Protein AF-A0A7C2SST8-F1 (afdb_monomer)

pLDDT: mean 88.31, std 9.46, range [62.16, 98.25]

Foldseek 3Di:
DVVVVVVVVVVVVVVVVPDDPDDDDDPDDDADPPDDDDPPDDHDDFAWPDAAADPVGDTDTDTD

Solvent-accessible surface area (backbone atoms only — not comparable to full-atom values): 4428 Å² total; per-residue (Å²): 116,71,68,63,53,50,52,53,50,52,57,56,54,57,61,69,73,64,73,77,89,76,83,87,77,88,92,74,78,81,86,43,85,82,44,88,60,59,95,88,52,83,60,67,65,90,40,78,76,43,78,46,75,44,98,88,72,45,77,49,75,44,71,92

Structure (mmCIF, N/CA/C/O backbone):
data_AF-A0A7C2SST8-F1
#
_entry.id   AF-A0A7C2SST8-F1
#
loop_
_atom_site.group_PDB
_atom_site.id
_atom_site.type_symbol
_atom_site.label_atom_id
_atom_site.label_alt_id
_atom_site.label_comp_id
_atom_site.label_asym_id
_atom_site.label_entity_id
_atom_site.label_seq_id
_atom_site.pdbx_PDB_ins_code
_atom_site.Cartn_x
_atom_site.Cartn_y
_atom_site.Cartn_z
_atom_site.occupancy
_atom_site.B_iso_or_equiv
_atom_site.auth_seq_id
_atom_site.auth_comp_id
_atom_site.auth_asym_id
_atom_site.auth_atom_id
_atom_site.pdbx_PDB_model_num
ATOM 1 N N . MET A 1 1 ? 43.867 2.174 -39.943 1.00 62.16 1 MET A N 1
ATOM 2 C CA . MET A 1 1 ? 42.450 2.003 -40.329 1.00 62.16 1 MET A CA 1
ATOM 3 C C . MET A 1 1 ? 41.795 0.821 -39.605 1.00 62.16 1 MET A C 1
ATOM 5 O O . MET A 1 1 ? 40.845 1.050 -38.875 1.00 62.16 1 MET A O 1
ATOM 9 N N . ASN A 1 2 ? 42.351 -0.398 -39.661 1.00 77.81 2 ASN A N 1
ATOM 10 C CA . ASN A 1 2 ? 41.723 -1.596 -39.065 1.00 77.81 2 ASN A CA 1
ATOM 11 C C . ASN A 1 2 ? 41.547 -1.564 -37.531 1.00 77.81 2 ASN A C 1
ATOM 13 O O . ASN A 1 2 ? 40.527 -2.020 -37.035 1.00 77.81 2 ASN A O 1
ATOM 17 N N . LYS A 1 3 ? 42.492 -0.997 -36.764 1.00 79.44 3 LYS A N 1
ATOM 18 C CA . LYS A 1 3 ? 42.409 -0.982 -35.285 1.00 79.44 3 LYS A CA 1
ATOM 19 C C . LYS A 1 3 ? 41.270 -0.108 -34.739 1.00 79.44 3 LYS A C 1
ATOM 21 O O . LYS A 1 3 ? 40.621 -0.495 -33.780 1.00 79.44 3 LYS A O 1
ATOM 26 N N . VAL A 1 4 ? 41.006 1.040 -35.366 1.00 86.38 4 VAL A N 1
ATOM 27 C CA . VAL A 1 4 ? 39.933 1.968 -34.952 1.00 86.38 4 VAL A CA 1
ATOM 28 C C . VAL A 1 4 ? 38.557 1.369 -35.242 1.00 86.38 4 VAL A C 1
ATOM 30 O O . VAL A 1 4 ? 37.666 1.439 -34.403 1.00 86.38 4 VAL A O 1
ATOM 33 N N . VAL A 1 5 ? 38.413 0.708 -36.394 1.00 87.94 5 VAL A N 1
ATOM 34 C CA . VAL A 1 5 ? 37.189 -0.016 -36.763 1.00 87.94 5 VAL A CA 1
ATOM 35 C C . VAL A 1 5 ? 36.915 -1.156 -35.780 1.00 87.94 5 VAL A C 1
ATOM 37 O O . VAL A 1 5 ? 35.788 -1.302 -35.324 1.00 87.94 5 VAL A O 1
ATOM 40 N N . ILE A 1 6 ? 37.945 -1.909 -35.383 1.00 87.88 6 ILE A N 1
ATOM 41 C CA . ILE A 1 6 ? 37.810 -2.980 -34.383 1.00 87.88 6 ILE A CA 1
ATOM 42 C C . ILE A 1 6 ? 37.388 -2.421 -33.018 1.00 87.88 6 ILE A C 1
ATOM 44 O O . ILE A 1 6 ? 36.514 -2.996 -32.381 1.00 87.88 6 ILE A O 1
ATOM 48 N N . ILE A 1 7 ? 37.948 -1.287 -32.581 1.00 87.62 7 ILE A N 1
ATOM 49 C CA . ILE A 1 7 ? 37.56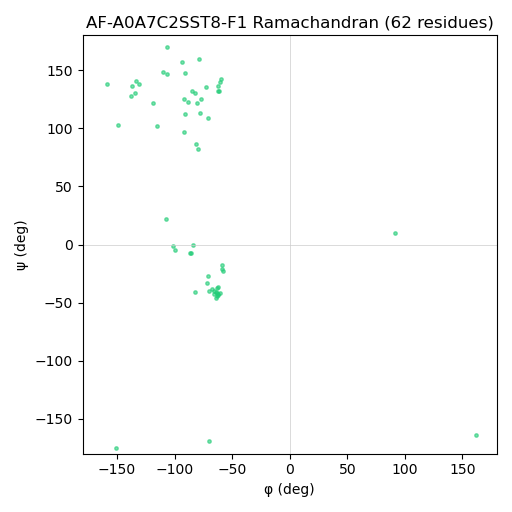2 -0.653 -31.309 1.00 87.62 7 ILE A CA 1
ATOM 50 C C . ILE A 1 7 ? 36.093 -0.215 -31.341 1.00 87.62 7 ILE A C 1
ATOM 52 O O . ILE A 1 7 ? 35.365 -0.490 -30.392 1.00 87.62 7 ILE A O 1
ATOM 56 N N . ILE A 1 8 ? 35.644 0.404 -32.437 1.00 88.88 8 ILE A N 1
ATOM 57 C CA . ILE A 1 8 ? 34.241 0.805 -32.614 1.00 88.88 8 ILE A CA 1
ATOM 58 C C . ILE A 1 8 ? 33.306 -0.406 -32.624 1.00 88.88 8 ILE A C 1
ATOM 60 O O . ILE A 1 8 ? 32.274 -0.379 -31.959 1.00 88.88 8 ILE A O 1
ATOM 64 N N . ILE A 1 9 ? 33.680 -1.483 -33.321 1.00 86.69 9 ILE A N 1
ATOM 65 C CA . ILE A 1 9 ? 32.893 -2.720 -33.350 1.00 86.69 9 ILE A CA 1
ATOM 66 C C . ILE A 1 9 ? 32.824 -3.344 -31.952 1.00 86.69 9 ILE A C 1
ATOM 68 O O . ILE A 1 9 ? 31.733 -3.681 -31.505 1.00 86.69 9 ILE A O 1
ATOM 72 N N . SER A 1 10 ? 33.939 -3.436 -31.222 1.00 81.06 10 SER A N 1
ATOM 73 C CA . SER A 1 10 ? 33.934 -3.951 -29.846 1.00 81.06 10 SER A CA 1
ATOM 74 C C . SER A 1 10 ? 33.059 -3.112 -28.918 1.00 81.06 10 SER A C 1
ATOM 76 O O . SER A 1 10 ? 32.307 -3.670 -28.123 1.00 81.06 10 SER A O 1
ATOM 78 N N . PHE A 1 11 ? 33.109 -1.783 -29.035 1.00 81.00 11 PHE A N 1
ATOM 79 C CA . PHE A 1 11 ? 32.262 -0.895 -28.238 1.00 81.00 11 PHE A CA 1
ATOM 80 C C . PHE A 1 11 ? 30.775 -1.093 -28.554 1.00 81.00 11 PHE A C 1
ATOM 82 O O . PHE A 1 11 ? 29.949 -1.138 -27.645 1.00 81.00 11 PHE A O 1
ATOM 89 N N . LEU A 1 12 ? 30.428 -1.264 -29.831 1.00 79.94 12 LEU A N 1
ATOM 90 C CA . LEU A 1 12 ? 29.054 -1.509 -30.261 1.00 79.94 12 LEU A CA 1
ATOM 91 C C . LEU A 1 12 ? 28.526 -2.862 -29.747 1.00 79.94 12 LEU A C 1
ATOM 93 O O . LEU A 1 12 ? 27.405 -2.937 -29.249 1.00 79.94 12 LEU A O 1
A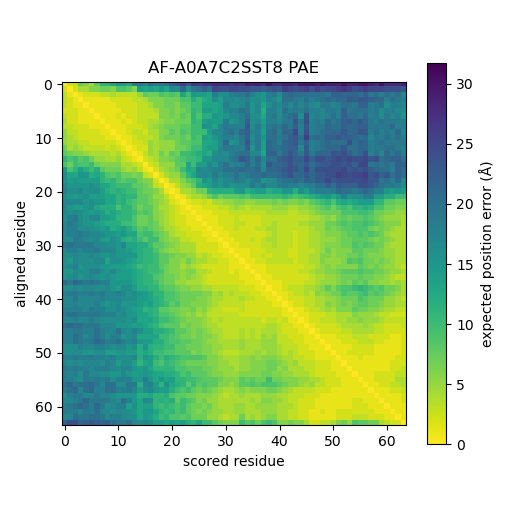TOM 97 N N . VAL A 1 13 ? 29.351 -3.912 -29.811 1.00 79.38 13 VAL A N 1
ATOM 98 C CA . VAL A 1 13 ? 29.000 -5.270 -29.358 1.00 79.38 13 VAL A CA 1
ATOM 99 C C . VAL A 1 13 ? 28.782 -5.320 -27.841 1.00 79.38 13 VAL A C 1
ATOM 101 O O . VAL A 1 13 ? 27.826 -5.948 -27.393 1.00 79.38 13 VAL A O 1
ATOM 104 N N . LEU A 1 14 ? 29.599 -4.610 -27.054 1.00 73.06 14 LEU A N 1
ATOM 105 C CA . LEU A 1 14 ? 29.472 -4.547 -25.589 1.00 73.06 14 LEU A CA 1
ATOM 106 C C . LEU A 1 14 ? 28.147 -3.925 -25.119 1.00 73.06 14 LEU A C 1
ATOM 108 O O . LEU A 1 14 ? 27.576 -4.368 -24.124 1.00 73.06 14 LEU A O 1
ATOM 112 N N . ASN A 1 15 ? 27.641 -2.916 -25.833 1.00 71.38 15 ASN A N 1
ATOM 113 C CA . ASN A 1 15 ? 26.369 -2.271 -25.492 1.00 71.38 15 ASN A CA 1
ATOM 114 C C . ASN A 1 15 ? 25.165 -3.174 -25.801 1.00 71.38 15 ASN A C 1
ATOM 116 O O . ASN A 1 15 ? 24.176 -3.154 -25.073 1.00 71.38 15 ASN A O 1
ATOM 120 N N . LEU A 1 16 ? 25.258 -4.001 -26.847 1.00 67.31 16 LEU A N 1
ATOM 121 C CA . LEU A 1 16 ? 24.171 -4.887 -27.265 1.00 67.31 16 LEU A CA 1
ATOM 122 C C . LEU A 1 16 ? 23.941 -6.049 -26.282 1.00 67.31 16 LEU A C 1
ATOM 124 O O . LEU A 1 16 ? 22.824 -6.544 -26.163 1.00 67.31 16 LEU A O 1
ATOM 128 N N . THR A 1 17 ? 24.981 -6.461 -25.551 1.00 62.97 17 THR A N 1
ATOM 129 C CA . THR A 1 17 ? 24.912 -7.538 -24.549 1.00 62.97 17 THR A CA 1
ATOM 130 C C . THR A 1 17 ? 24.487 -7.071 -23.154 1.00 62.97 17 THR A C 1
ATOM 132 O O . THR A 1 17 ? 24.279 -7.906 -22.282 1.00 62.97 17 THR A O 1
ATOM 135 N N . ALA A 1 18 ? 24.371 -5.759 -22.914 1.00 65.06 18 ALA A N 1
ATOM 136 C CA . ALA A 1 18 ? 24.093 -5.202 -21.585 1.00 65.06 18 ALA A CA 1
ATOM 137 C C . ALA A 1 18 ? 22.594 -5.136 -21.227 1.00 65.06 18 ALA A C 1
ATOM 139 O O . ALA A 1 18 ? 22.243 -4.803 -20.094 1.00 65.06 18 ALA A O 1
ATOM 140 N N . GLN A 1 19 ? 21.701 -5.441 -22.173 1.00 68.19 19 GLN A N 1
ATOM 141 C CA . GLN A 1 19 ? 20.256 -5.374 -21.960 1.00 68.19 19 GLN A CA 1
ATOM 142 C C . GLN A 1 19 ? 19.747 -6.635 -21.240 1.00 68.19 19 GLN A C 1
ATOM 144 O O . GLN A 1 19 ? 19.294 -7.596 -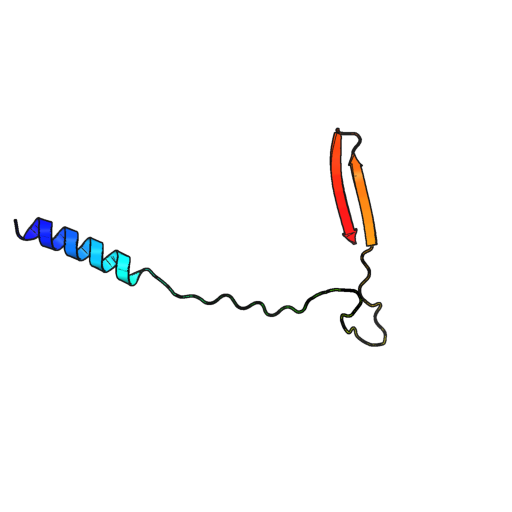21.859 1.00 68.19 19 GLN A O 1
ATOM 149 N N . GLU A 1 20 ? 19.791 -6.618 -19.912 1.00 73.81 20 GLU A N 1
ATOM 150 C CA . GLU A 1 20 ? 19.111 -7.608 -19.074 1.00 73.81 20 GLU A CA 1
ATOM 151 C C . GLU A 1 20 ? 17.590 -7.386 -19.126 1.00 73.81 20 GLU A C 1
ATOM 153 O O . GLU A 1 20 ? 17.061 -6.426 -18.564 1.00 73.81 20 GLU A O 1
ATOM 158 N N . ASN A 1 21 ? 16.860 -8.286 -19.790 1.00 79.62 21 ASN A N 1
ATOM 159 C CA . ASN A 1 21 ? 15.397 -8.265 -19.806 1.00 79.62 21 ASN A CA 1
ATOM 160 C C . ASN A 1 21 ? 14.849 -8.874 -18.505 1.00 79.62 21 ASN A C 1
ATOM 162 O O . ASN A 1 21 ? 14.525 -10.061 -18.441 1.00 79.62 21 ASN A O 1
ATOM 166 N N . ARG A 1 22 ? 14.791 -8.067 -17.442 1.00 85.44 22 ARG A N 1
ATOM 167 C CA . ARG A 1 22 ? 14.199 -8.472 -16.162 1.00 85.44 22 ARG A CA 1
ATOM 168 C C . ARG A 1 22 ? 12.730 -8.087 -16.124 1.00 85.44 22 ARG A C 1
ATOM 170 O O . ARG A 1 22 ?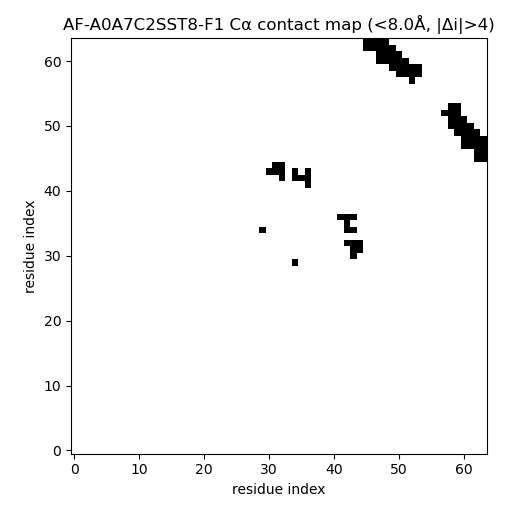 12.377 -6.922 -16.287 1.00 85.44 22 ARG A O 1
ATOM 177 N N . LYS A 1 23 ? 11.876 -9.071 -15.851 1.00 89.50 23 LYS A N 1
ATOM 178 C CA . LYS A 1 23 ? 10.454 -8.839 -15.608 1.00 89.50 23 LYS A CA 1
ATOM 179 C C . LYS A 1 23 ? 10.237 -8.555 -14.126 1.00 89.50 23 LYS A C 1
ATOM 181 O O . LYS A 1 23 ? 10.568 -9.387 -13.286 1.00 89.50 23 LYS A O 1
ATOM 186 N N . ILE A 1 24 ? 9.652 -7.403 -13.822 1.00 92.50 24 ILE A N 1
ATOM 187 C CA . ILE A 1 24 ? 9.101 -7.128 -12.495 1.00 92.50 24 ILE A CA 1
ATOM 188 C C . ILE A 1 24 ? 7.711 -7.761 -12.445 1.00 92.50 24 ILE A C 1
ATOM 190 O O . ILE A 1 24 ? 6.914 -7.597 -13.371 1.00 92.50 24 ILE A O 1
ATOM 194 N N . VAL A 1 25 ? 7.447 -8.523 -11.390 1.00 93.56 25 VAL A N 1
ATOM 195 C CA . VAL A 1 25 ? 6.143 -9.134 -11.133 1.00 93.56 25 VAL A CA 1
ATOM 196 C C . VAL A 1 25 ? 5.637 -8.573 -9.818 1.00 93.56 25 VAL A C 1
ATOM 198 O O . VAL A 1 25 ? 6.309 -8.710 -8.800 1.00 93.56 25 VAL A O 1
ATOM 201 N N . ASP A 1 26 ? 4.471 -7.938 -9.858 1.00 95.75 26 ASP A N 1
ATOM 202 C CA . ASP A 1 26 ? 3.751 -7.567 -8.648 1.00 95.75 26 ASP A CA 1
ATOM 203 C C . ASP A 1 26 ? 3.063 -8.815 -8.084 1.00 95.75 26 ASP A C 1
ATOM 205 O O . ASP A 1 26 ? 2.356 -9.525 -8.803 1.00 95.75 26 ASP A O 1
ATOM 209 N N . LEU A 1 27 ? 3.335 -9.113 -6.816 1.00 96.75 27 LEU A N 1
ATOM 210 C CA . LEU A 1 27 ? 2.783 -10.257 -6.087 1.00 96.75 27 LEU A CA 1
ATOM 211 C C . LEU A 1 27 ? 1.743 -9.808 -5.048 1.00 96.75 27 LEU A C 1
ATOM 213 O O . LEU A 1 27 ? 1.481 -10.524 -4.083 1.00 96.75 27 LEU A O 1
ATOM 217 N N . THR A 1 28 ? 1.172 -8.620 -5.243 1.00 94.06 28 THR A N 1
ATOM 218 C CA . THR A 1 28 ? 0.228 -7.970 -4.330 1.00 94.06 28 THR A CA 1
ATOM 219 C C . THR A 1 28 ? -1.180 -7.953 -4.930 1.00 94.06 28 THR A C 1
ATOM 221 O O . THR A 1 28 ? -1.350 -7.872 -6.146 1.00 94.06 28 THR A O 1
ATOM 224 N N . TYR A 1 29 ? -2.207 -8.021 -4.080 1.00 91.44 29 TYR A N 1
ATOM 225 C CA . TYR A 1 29 ? -3.595 -7.739 -4.464 1.00 91.44 29 TYR A CA 1
ATOM 226 C C . TYR A 1 29 ? -3.945 -6.278 -4.174 1.00 91.44 29 TYR A C 1
ATOM 228 O O . TYR A 1 29 ? -3.340 -5.655 -3.303 1.00 91.44 29 TYR A O 1
ATOM 236 N N . ALA A 1 30 ? -4.958 -5.745 -4.860 1.00 91.38 30 ALA A N 1
ATOM 237 C CA . ALA A 1 30 ? -5.539 -4.463 -4.478 1.00 91.38 30 ALA A CA 1
ATOM 238 C C . ALA A 1 30 ? -6.089 -4.526 -3.041 1.00 91.38 30 ALA A C 1
ATOM 240 O O . ALA A 1 30 ? -6.630 -5.554 -2.615 1.00 91.38 30 ALA A O 1
ATOM 241 N N . PHE A 1 31 ? -5.919 -3.426 -2.310 1.00 89.31 31 PHE A N 1
ATOM 242 C CA . PHE A 1 31 ? -6.348 -3.274 -0.926 1.00 89.31 31 PHE A CA 1
ATOM 243 C C . PHE A 1 31 ? -7.424 -2.191 -0.859 1.00 89.31 31 PHE A C 1
ATOM 245 O O . PHE A 1 31 ? -7.117 -1.006 -0.975 1.00 89.31 31 PHE A O 1
ATOM 252 N N . ASP A 1 32 ? -8.680 -2.614 -0.759 1.00 89.31 32 ASP A N 1
ATOM 253 C CA . ASP A 1 32 ? -9.853 -1.747 -0.713 1.00 89.31 32 ASP A CA 1
ATOM 254 C C . ASP A 1 32 ? -11.002 -2.398 0.081 1.00 89.31 32 ASP A C 1
ATOM 256 O O . ASP A 1 32 ? -10.848 -3.462 0.687 1.00 89.31 32 ASP A O 1
ATOM 260 N N . GLU A 1 33 ? -12.163 -1.741 0.104 1.00 89.62 33 GLU A N 1
ATOM 261 C CA . GLU A 1 33 ? -13.366 -2.180 0.827 1.00 89.62 33 GLU A CA 1
ATOM 262 C C . GLU A 1 33 ? -13.890 -3.570 0.410 1.00 89.62 33 GLU A C 1
ATOM 264 O O . GLU A 1 33 ? -14.638 -4.196 1.159 1.00 89.62 33 GLU A O 1
ATOM 269 N N . ASN A 1 34 ? -13.481 -4.076 -0.757 1.00 91.12 34 ASN A N 1
ATOM 270 C CA . ASN A 1 34 ? -13.859 -5.384 -1.287 1.00 91.12 34 ASN A CA 1
ATOM 271 C C . ASN A 1 34 ? -12.783 -6.457 -1.060 1.00 91.12 34 ASN A C 1
ATOM 273 O O . ASN A 1 34 ? -13.004 -7.625 -1.401 1.00 91.12 34 ASN A O 1
ATOM 277 N N . THR A 1 35 ? -11.616 -6.103 -0.511 1.00 93.56 35 THR A N 1
ATOM 278 C CA . THR A 1 35 ? -10.573 -7.080 -0.190 1.00 93.56 35 THR A CA 1
ATOM 279 C C . THR A 1 35 ? -11.096 -8.066 0.852 1.00 93.56 35 THR A C 1
ATOM 281 O O . THR A 1 35 ? -11.680 -7.689 1.864 1.00 93.56 35 THR A O 1
ATOM 284 N N . ILE A 1 36 ? -10.893 -9.361 0.608 1.00 92.56 36 ILE A N 1
ATOM 285 C CA . ILE A 1 36 ? -11.322 -10.412 1.533 1.00 92.56 36 ILE A CA 1
ATOM 286 C C . ILE A 1 36 ? -10.292 -10.532 2.654 1.00 92.56 36 ILE A C 1
ATOM 288 O O . ILE A 1 36 ? -9.125 -10.840 2.410 1.00 92.56 36 ILE A O 1
ATOM 292 N N . PHE A 1 37 ? -10.753 -10.352 3.888 1.00 92.56 37 PHE A N 1
ATOM 293 C CA . PHE A 1 37 ? -9.959 -10.534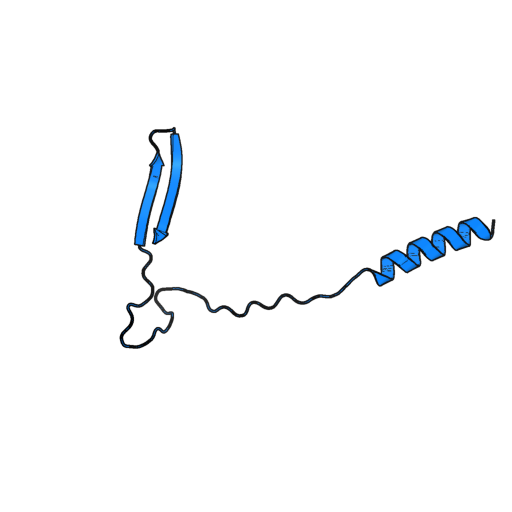 5.099 1.00 92.56 37 PHE A CA 1
ATO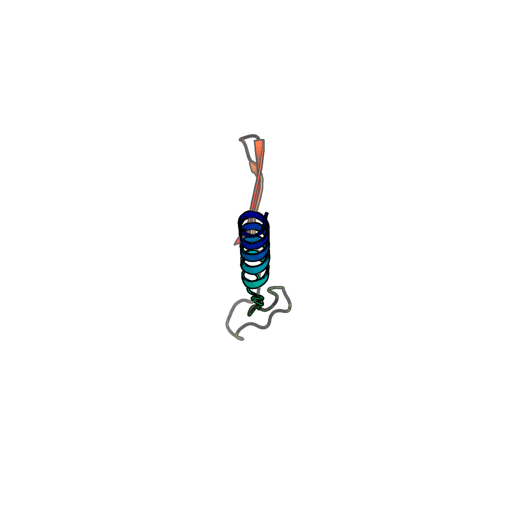M 294 C C . PHE A 1 37 ? -10.354 -11.807 5.832 1.00 92.56 37 PHE A C 1
ATOM 296 O O . PHE A 1 37 ? -11.354 -12.461 5.525 1.00 92.56 37 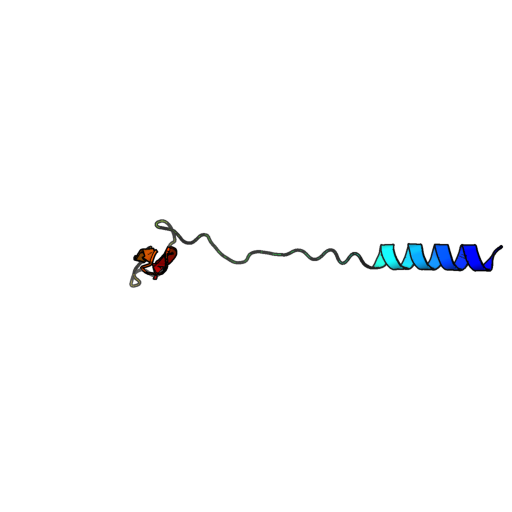PHE A O 1
ATOM 303 N N . TRP A 1 38 ? -9.550 -12.165 6.829 1.00 95.44 38 TRP A N 1
ATOM 304 C CA . TRP A 1 38 ? -9.909 -13.251 7.723 1.00 95.44 38 TRP A CA 1
ATOM 305 C C . TRP A 1 38 ? -11.225 -12.926 8.456 1.00 95.44 38 TRP A C 1
ATOM 307 O O . TRP A 1 38 ? -11.384 -11.786 8.885 1.00 95.44 38 TRP A O 1
ATOM 317 N N . PRO A 1 39 ? -12.152 -13.887 8.661 1.00 94.62 39 PRO A N 1
ATOM 318 C CA . PRO A 1 39 ? -13.502 -13.586 9.157 1.00 94.62 39 PRO A CA 1
ATOM 319 C C . PRO A 1 39 ? -13.574 -12.892 10.523 1.00 94.62 39 PRO A C 1
ATOM 321 O O . PRO A 1 39 ? -14.597 -12.306 10.856 1.00 94.62 39 PRO A O 1
ATOM 324 N N . THR A 1 40 ? -12.520 -12.996 11.334 1.00 96.19 40 THR A N 1
ATOM 325 C CA . THR A 1 40 ? -12.432 -12.353 12.654 1.00 96.19 40 THR A CA 1
ATOM 326 C C . THR A 1 40 ? -11.583 -11.086 12.655 1.00 96.19 40 THR A C 1
ATOM 328 O O . THR A 1 40 ? -11.395 -10.498 13.716 1.00 96.19 40 THR A O 1
ATOM 331 N N . GLN A 1 41 ? -10.997 -10.709 11.519 1.00 93.81 41 GLN A N 1
ATOM 332 C CA . GLN A 1 41 ? -10.215 -9.489 11.402 1.00 93.81 41 GLN A CA 1
ATOM 333 C C . GLN A 1 41 ? -11.128 -8.346 10.973 1.00 93.81 41 GLN A C 1
ATOM 335 O O . GLN A 1 41 ? -12.074 -8.544 10.209 1.00 93.81 41 GLN A O 1
ATOM 340 N N . GLU A 1 42 ? -10.815 -7.141 11.434 1.00 89.12 42 GLU A N 1
ATOM 341 C CA . GLU A 1 42 ? -11.364 -5.957 10.794 1.00 89.12 42 GLU A CA 1
ATOM 342 C C . GLU A 1 42 ? -10.866 -5.902 9.344 1.00 89.12 42 GLU A C 1
ATOM 344 O O . GLU A 1 42 ? -9.705 -6.221 9.049 1.00 89.12 42 GLU A O 1
ATOM 349 N N . GLY A 1 43 ? -11.791 -5.586 8.436 1.00 91.00 43 GLY A N 1
ATOM 350 C CA . GLY A 1 43 ? -11.485 -5.417 7.023 1.00 91.00 43 GLY A CA 1
ATOM 351 C C . GLY A 1 43 ? -10.664 -4.158 6.763 1.00 91.00 43 GLY A C 1
ATOM 352 O O . GLY A 1 43 ? -10.192 -3.497 7.688 1.00 91.00 43 GLY A O 1
ATOM 353 N N . PHE A 1 44 ? -10.521 -3.798 5.491 1.00 90.81 44 PHE A N 1
ATOM 354 C CA . PHE A 1 44 ? -9.867 -2.552 5.126 1.00 90.81 44 PHE A CA 1
ATOM 355 C C . PHE A 1 44 ? -10.636 -1.359 5.694 1.00 90.81 44 PHE A C 1
ATOM 357 O O . PHE A 1 44 ? -11.852 -1.256 5.526 1.00 90.81 44 PHE A O 1
ATOM 364 N N . GLN A 1 45 ? -9.911 -0.443 6.326 1.00 89.12 45 GLN A N 1
ATOM 365 C CA . GLN A 1 45 ? -10.415 0.857 6.735 1.00 89.12 45 GLN A CA 1
ATOM 366 C C . GLN A 1 45 ? -9.373 1.893 6.333 1.00 89.12 45 GLN A C 1
ATOM 368 O O . GLN A 1 45 ? -8.193 1.721 6.619 1.00 89.12 45 GLN A O 1
ATOM 373 N N . LEU A 1 46 ? -9.809 2.956 5.662 1.00 88.94 46 LEU A N 1
ATOM 374 C CA . LEU A 1 46 ? -8.962 4.114 5.417 1.00 88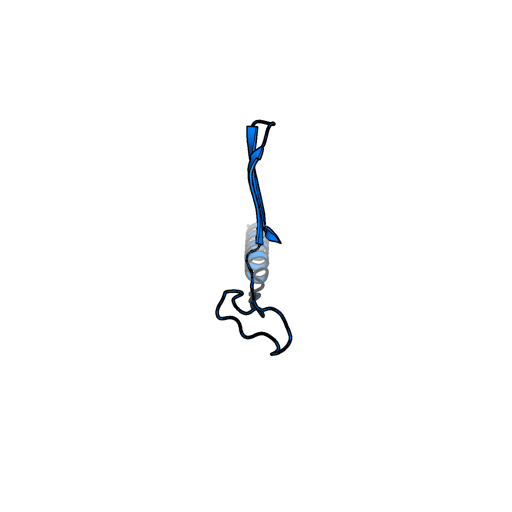.94 46 LEU A CA 1
ATOM 375 C C . LEU A 1 46 ? -9.180 5.099 6.565 1.00 88.94 46 LEU A C 1
ATOM 377 O O . LEU A 1 46 ? -10.158 5.849 6.560 1.00 88.94 46 LEU A O 1
ATOM 381 N N . ILE A 1 47 ? -8.307 5.062 7.568 1.00 92.50 47 ILE A N 1
ATOM 382 C CA . ILE A 1 47 ? -8.434 5.911 8.752 1.00 92.50 47 ILE A CA 1
ATOM 383 C C . ILE A 1 47 ? -7.657 7.194 8.493 1.00 92.50 47 ILE A C 1
ATOM 385 O O . ILE A 1 47 ? -6.443 7.160 8.385 1.00 92.50 47 ILE A O 1
ATOM 389 N N . GLU A 1 48 ? -8.335 8.332 8.360 1.00 95.50 48 GLU A N 1
ATOM 390 C CA . GLU A 1 48 ? -7.662 9.624 8.195 1.00 95.50 48 GLU A CA 1
ATOM 391 C C . GLU A 1 48 ? -7.138 10.141 9.543 1.00 95.50 48 GLU A C 1
ATOM 393 O O . GLU A 1 48 ? -7.922 10.509 10.417 1.00 95.50 48 GLU A O 1
ATOM 398 N N . ASP A 1 49 ? -5.813 10.205 9.700 1.00 96.00 49 ASP A N 1
ATOM 399 C CA . ASP A 1 49 ? -5.174 10.797 10.884 1.00 96.00 49 ASP A CA 1
ATOM 400 C C . ASP A 1 49 ? -5.089 12.325 10.770 1.00 96.00 49 ASP A C 1
ATOM 402 O O . ASP A 1 49 ? -5.271 13.060 11.741 1.00 96.00 49 ASP A O 1
ATOM 406 N N . PHE A 1 50 ? -4.758 12.817 9.574 1.00 97.25 50 PHE A N 1
ATOM 407 C CA . PHE A 1 50 ? -4.687 14.241 9.260 1.00 97.25 50 PHE A CA 1
ATOM 408 C C . PHE A 1 50 ? -4.808 14.435 7.754 1.00 97.25 50 PHE A C 1
ATOM 410 O O . PHE A 1 50 ? -4.138 13.741 6.997 1.00 97.25 50 PHE A O 1
ATOM 417 N N . HIS A 1 51 ? -5.572 15.430 7.313 1.00 97.75 51 HIS A N 1
ATOM 418 C CA . HIS A 1 51 ? -5.642 15.811 5.906 1.00 97.75 51 HIS A CA 1
ATOM 419 C C . HIS A 1 51 ? -5.927 17.310 5.786 1.00 97.75 51 HIS A C 1
ATOM 421 O O . HIS A 1 51 ? -7.045 17.778 6.005 1.00 97.75 51 HIS A O 1
ATOM 427 N N . GLY A 1 52 ? -4.900 18.100 5.474 1.00 97.94 52 GLY A N 1
ATOM 428 C CA . GLY A 1 52 ? -5.069 19.546 5.368 1.00 97.94 52 GLY A CA 1
ATOM 429 C C . GLY A 1 52 ? -3.784 20.357 5.434 1.00 97.94 52 GLY A C 1
ATOM 430 O O . GLY A 1 52 ? -2.681 19.853 5.249 1.00 97.94 52 GLY A O 1
ATOM 431 N N . MET A 1 53 ? -3.931 21.659 5.680 1.00 98.25 53 MET A N 1
ATOM 432 C CA . MET A 1 53 ? -2.801 22.577 5.833 1.00 98.25 53 MET A CA 1
ATOM 433 C C . MET A 1 53 ? -2.288 22.560 7.271 1.00 98.25 53 MET A C 1
ATOM 435 O O . MET A 1 53 ? -3.051 22.692 8.224 1.00 98.25 53 MET A O 1
ATOM 439 N N . THR A 1 54 ? -0.976 22.440 7.422 1.00 97.69 54 THR A N 1
ATOM 440 C CA . THR A 1 54 ? -0.285 22.590 8.703 1.00 97.69 54 THR A CA 1
ATOM 441 C C . THR A 1 54 ? -0.118 24.066 9.057 1.00 97.69 54 THR A C 1
ATOM 443 O O . THR A 1 54 ? -0.085 24.932 8.182 1.00 97.69 54 THR A O 1
ATOM 446 N N . GLU A 1 55 ? 0.104 24.360 10.338 1.00 97.31 55 GLU A N 1
ATOM 447 C CA . GLU A 1 55 ? 0.405 25.721 10.816 1.00 97.31 55 GLU A CA 1
ATOM 448 C C . GLU A 1 55 ? 1.652 26.334 10.158 1.00 97.31 55 GLU A C 1
ATOM 450 O O . GLU A 1 55 ? 1.798 27.551 10.086 1.00 97.31 55 GLU A O 1
ATOM 455 N N . LYS A 1 56 ? 2.554 25.492 9.642 1.00 97.25 56 LYS A N 1
ATOM 456 C CA . LYS A 1 56 ? 3.765 25.917 8.930 1.00 97.25 56 LYS A CA 1
ATOM 457 C C . LYS A 1 56 ? 3.527 26.212 7.442 1.00 97.25 56 LYS A C 1
ATOM 459 O O . LYS A 1 56 ? 4.468 26.586 6.751 1.00 97.25 56 LYS A O 1
ATOM 464 N N . GLY A 1 57 ? 2.293 26.060 6.955 1.00 97.88 57 GLY A N 1
ATOM 465 C CA . GLY A 1 57 ? 1.881 26.450 5.605 1.00 97.88 57 GLY A CA 1
ATOM 466 C C . GLY A 1 57 ? 2.010 25.367 4.533 1.00 97.88 57 GLY A C 1
ATOM 467 O O . GLY A 1 57 ? 1.840 25.673 3.356 1.00 97.88 57 GLY A O 1
ATOM 468 N N . TYR A 1 58 ? 2.287 24.115 4.905 1.00 96.81 58 TYR A N 1
ATOM 469 C CA . TYR A 1 58 ? 2.356 22.991 3.960 1.00 96.81 58 TYR A CA 1
ATOM 470 C C . TYR A 1 58 ? 1.143 22.081 4.107 1.00 96.81 58 TYR A C 1
ATOM 472 O O . TYR A 1 58 ? 0.669 21.880 5.227 1.00 96.81 58 TYR A O 1
ATOM 480 N N . PHE A 1 59 ? 0.700 21.486 3.003 1.00 97.69 59 PHE A N 1
ATOM 481 C CA . PHE A 1 59 ? -0.292 20.418 3.024 1.00 97.69 59 PHE A CA 1
ATOM 482 C C . PHE A 1 59 ? 0.328 19.119 3.565 1.00 97.69 59 PHE A C 1
ATOM 484 O O . PHE A 1 59 ? 1.438 18.756 3.174 1.00 97.69 59 PHE A O 1
ATOM 491 N N . TYR A 1 60 ? -0.382 18.426 4.452 1.00 96.88 60 TYR A N 1
ATOM 492 C CA . TYR A 1 60 ? -0.013 17.119 4.991 1.00 96.88 60 TYR A CA 1
ATOM 493 C C . TYR A 1 60 ? -1.233 16.193 4.942 1.00 96.88 60 TYR A C 1
ATOM 495 O O . TYR A 1 60 ? -2.359 16.632 5.180 1.00 96.88 60 TYR A O 1
ATOM 503 N N . SER A 1 61 ? -1.004 14.923 4.609 1.00 97.25 61 SER A N 1
ATOM 504 C CA . SER A 1 61 ? -2.019 13.869 4.607 1.00 97.25 61 SER A CA 1
ATOM 505 C C . SER A 1 61 ? -1.433 12.586 5.194 1.00 97.25 61 SER A C 1
ATOM 507 O O . SER A 1 61 ? -0.385 12.138 4.724 1.00 97.25 61 SER A O 1
ATOM 509 N N . SER A 1 62 ? -2.100 12.002 6.184 1.00 96.00 62 SER A N 1
ATOM 510 C CA . SER A 1 62 ? -1.712 10.761 6.856 1.00 96.00 62 SER A CA 1
ATOM 511 C C . SER A 1 62 ? -2.934 9.882 7.053 1.00 96.00 62 SER A C 1
ATOM 513 O O . SER A 1 62 ? -3.984 10.381 7.461 1.00 96.00 62 SER A O 1
ATOM 515 N N . TYR A 1 63 ? -2.764 8.592 6.779 1.00 93.44 63 TYR A N 1
ATOM 516 C CA . TYR A 1 63 ? -3.784 7.576 6.981 1.00 93.44 63 TYR A CA 1
ATOM 517 C C . TYR A 1 63 ? -3.187 6.383 7.736 1.00 93.44 63 TYR A C 1
ATOM 519 O O . TYR A 1 63 ? -2.052 5.994 7.434 1.00 93.44 63 TYR A O 1
ATOM 527 N N . GLY A 1 64 ? -3.938 5.848 8.699 1.00 83.50 64 GLY A N 1
ATOM 528 C CA . GLY A 1 64 ? -3.590 4.698 9.541 1.00 83.50 64 GLY A CA 1
ATOM 529 C C . GLY A 1 64 ? -4.231 3.391 9.101 1.00 83.50 64 GLY A C 1
ATOM 530 O O . GLY A 1 64 ? -5.215 3.436 8.325 1.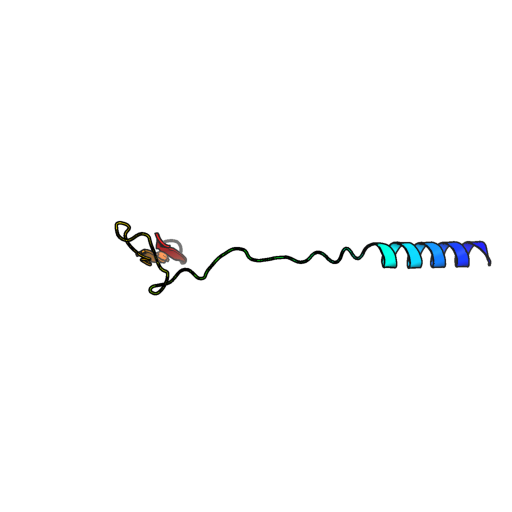00 83.50 64 GLY A O 1
#

Sequence (64 aa):
MNKVVIIIISFLVLNLTAQENRKIVDLTYAFDENTIFWPTQEGFQLIEDFHGMTEKGYFYSSYG

Secondary structure (DSSP, 8-state):
-HHHHHHHHHHHHHHHT----PPP-------STT----TTS------EEEEEE-TTS-EEEEE-

Radius of gyration: 26.95 Å; Cα contacts (8 Å, |Δi|>4): 41; chains: 1; bounding box: 56×40×53 Å

Mean predicted aligned error: 9.81 Å